Protein AF-A0A3M1HVM6-F1 (afdb_monomer)

Radius of gyration: 26.77 Å; Cα contacts (8 Å, |Δi|>4): 26; chains: 1; bounding box: 66×40×65 Å

pLDDT: mean 72.83, std 20.56, range [42.12, 97.69]

Solvent-accessible surface area (backbone atoms only — not comparable to full-atom values): 7228 Å² total; per-residue (Å²): 124,66,68,71,51,52,55,50,50,55,52,51,54,51,49,51,57,60,56,56,67,64,63,75,78,73,78,82,86,76,84,81,76,91,78,77,93,70,83,83,74,82,68,78,84,72,84,68,74,85,74,81,64,86,76,74,94,59,94,61,88,77,46,71,78,54,53,54,32,34,75,70,67,78,37,80,54,65,72,76,74,47,60,99,78,66,89,80,82,81,76,88,86,65,90,82,74,83,78,87,133

Structure (mmCIF, N/CA/C/O backbone):
data_AF-A0A3M1HVM6-F1
#
_entry.id   AF-A0A3M1HVM6-F1
#
loop_
_atom_site.group_PDB
_atom_site.id
_atom_site.type_symbol
_atom_site.label_atom_id
_atom_site.label_alt_id
_atom_site.label_comp_id
_atom_site.label_asym_id
_atom_site.label_entity_id
_atom_site.label_seq_id
_atom_site.pdbx_PDB_ins_code
_atom_site.Cartn_x
_atom_site.Cartn_y
_atom_site.Cartn_z
_atom_site.occupancy
_atom_site.B_iso_or_equiv
_atom_site.auth_seq_id
_atom_site.auth_comp_id
_atom_site.auth_asym_id
_atom_site.auth_atom_id
_atom_site.pdbx_PDB_model_num
ATOM 1 N N . MET A 1 1 ? -50.976 1.967 44.534 1.00 55.53 1 MET A N 1
ATOM 2 C CA . MET A 1 1 ? -50.866 0.724 43.726 1.00 55.53 1 MET A CA 1
ATOM 3 C C . MET A 1 1 ? -50.078 0.883 42.414 1.00 55.53 1 MET A C 1
ATOM 5 O O . MET A 1 1 ? -49.670 -0.126 41.864 1.00 55.53 1 MET A O 1
ATOM 9 N N . LYS A 1 2 ? -49.794 2.109 41.939 1.00 61.16 2 LYS A N 1
ATOM 10 C CA . LYS A 1 2 ? -49.171 2.381 40.625 1.00 61.16 2 LYS A CA 1
ATOM 11 C C . LYS A 1 2 ? -47.634 2.222 40.585 1.00 61.16 2 LYS A C 1
ATOM 13 O O . LYS A 1 2 ? -47.097 1.806 39.569 1.00 61.16 2 LYS A O 1
ATOM 18 N N . SER A 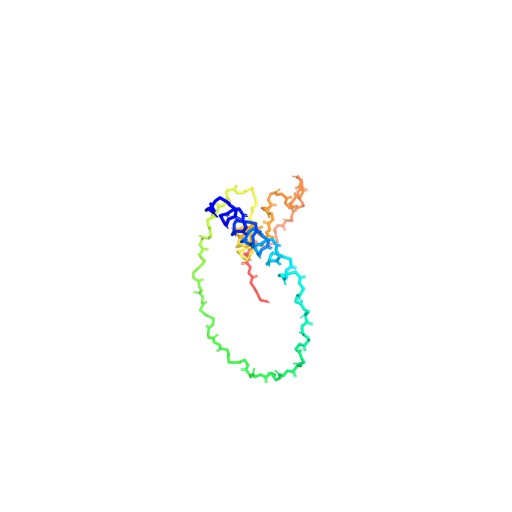1 3 ? -46.930 2.449 41.702 1.00 61.69 3 SER A N 1
ATOM 19 C CA . SER A 1 3 ? -45.454 2.372 41.766 1.00 61.69 3 SER A CA 1
ATOM 20 C C . SER A 1 3 ? -44.894 0.947 41.676 1.00 61.69 3 SER A C 1
ATOM 22 O O . SER A 1 3 ? -43.886 0.713 41.020 1.00 61.69 3 SER A O 1
ATOM 24 N N . LYS A 1 4 ? -45.584 -0.032 42.277 1.00 59.25 4 LYS A N 1
ATOM 25 C CA . LYS A 1 4 ? -45.203 -1.458 42.229 1.00 59.25 4 LYS A CA 1
ATOM 26 C C . LYS A 1 4 ? -45.454 -2.094 40.855 1.00 59.25 4 LYS A C 1
ATOM 28 O O . LYS A 1 4 ? -44.846 -3.108 40.539 1.00 59.25 4 LYS A O 1
ATOM 33 N N . PHE A 1 5 ? -46.361 -1.514 40.067 1.00 60.69 5 PHE A N 1
ATOM 34 C CA . PHE A 1 5 ? -46.672 -1.952 38.705 1.00 60.69 5 PHE A CA 1
ATOM 35 C C . PHE A 1 5 ? -45.658 -1.372 37.709 1.00 60.69 5 PHE A C 1
ATOM 37 O O . PHE A 1 5 ? -45.132 -2.097 36.875 1.00 60.69 5 PHE A O 1
ATOM 44 N N . PHE A 1 6 ? -45.288 -0.100 37.889 1.00 60.19 6 PHE A N 1
ATOM 45 C CA . PHE A 1 6 ? -44.272 0.575 37.079 1.00 60.19 6 PHE A CA 1
ATOM 46 C C . PHE A 1 6 ? -42.870 -0.036 37.257 1.00 60.19 6 PHE A C 1
ATOM 48 O O . PHE A 1 6 ? -42.186 -0.297 36.273 1.00 60.19 6 PHE A O 1
ATOM 55 N N . LEU A 1 7 ? -42.477 -0.377 38.493 1.00 60.88 7 LEU A N 1
ATOM 56 C CA . LEU A 1 7 ? -41.184 -1.023 38.764 1.00 60.88 7 LEU A CA 1
ATOM 57 C C . LEU A 1 7 ? -41.099 -2.452 38.194 1.00 60.88 7 LEU A C 1
ATOM 59 O O . LEU A 1 7 ? -40.038 -2.878 37.753 1.00 60.88 7 LEU A O 1
ATOM 63 N N . ARG A 1 8 ? -42.223 -3.182 38.154 1.00 68.44 8 ARG A N 1
ATOM 64 C CA . ARG A 1 8 ? -42.301 -4.514 37.532 1.00 68.44 8 ARG A CA 1
ATOM 65 C C . ARG A 1 8 ? -42.251 -4.446 36.009 1.00 68.44 8 ARG A C 1
ATOM 67 O O . ARG A 1 8 ? -41.611 -5.293 35.409 1.00 68.44 8 ARG A O 1
ATOM 74 N N . ILE A 1 9 ? -42.864 -3.433 35.397 1.00 65.12 9 ILE A N 1
ATOM 75 C CA . ILE A 1 9 ? -42.808 -3.229 33.943 1.00 65.12 9 ILE A CA 1
ATOM 76 C C . ILE A 1 9 ? -41.386 -2.868 33.500 1.00 65.12 9 ILE A C 1
ATOM 78 O O . ILE A 1 9 ? -40.895 -3.486 32.566 1.00 65.12 9 ILE A O 1
ATOM 82 N N . VAL A 1 10 ? -40.694 -1.962 34.203 1.00 65.50 10 VAL A N 1
ATOM 83 C CA . VAL A 1 10 ? -39.296 -1.593 33.887 1.00 65.50 10 VAL A CA 1
ATOM 84 C C . VAL A 1 10 ? -38.324 -2.758 34.129 1.00 65.50 10 VAL A C 1
ATOM 86 O O . VAL A 1 10 ? -37.397 -2.959 33.349 1.00 65.50 10 VAL A O 1
ATOM 89 N N . ALA A 1 11 ? -38.552 -3.572 35.165 1.00 63.16 11 ALA A N 1
ATOM 90 C CA . ALA A 1 11 ? -37.746 -4.769 35.413 1.00 63.16 11 ALA A CA 1
ATOM 91 C C . ALA A 1 11 ? -37.979 -5.868 34.358 1.00 63.16 11 ALA A C 1
ATOM 93 O O . ALA A 1 11 ? -37.030 -6.533 33.952 1.00 63.16 11 ALA A O 1
ATOM 94 N N . VAL A 1 12 ? -39.218 -6.043 33.881 1.00 65.75 12 VAL A N 1
ATOM 95 C CA . VAL A 1 12 ? -39.560 -7.038 32.851 1.00 65.75 12 VAL A CA 1
ATOM 96 C C . VAL A 1 12 ? -39.074 -6.598 31.468 1.00 65.75 12 VAL A C 1
ATOM 98 O O . VAL A 1 12 ? -38.531 -7.425 30.742 1.00 65.75 12 VAL A O 1
ATOM 101 N N . THR A 1 13 ? -39.170 -5.314 31.107 1.00 64.75 13 THR A N 1
ATOM 102 C CA . THR A 1 13 ? -38.618 -4.818 29.833 1.00 64.75 13 THR A CA 1
ATOM 103 C C . THR A 1 13 ? -37.089 -4.801 29.837 1.00 64.75 13 THR A C 1
ATOM 105 O O . THR A 1 13 ? -36.484 -5.175 28.836 1.00 64.75 13 THR A O 1
ATOM 108 N N . GLY A 1 14 ? -36.452 -4.478 30.968 1.00 62.25 14 GLY A N 1
ATOM 109 C CA . GLY A 1 14 ? -34.998 -4.585 31.130 1.00 62.25 14 GLY A CA 1
ATOM 110 C C . GLY A 1 14 ? -34.488 -6.027 31.038 1.00 62.25 14 GLY A C 1
ATOM 111 O O . GLY A 1 14 ? -33.498 -6.286 30.361 1.00 62.25 14 GLY A O 1
ATOM 112 N N . PHE A 1 15 ? -35.195 -6.984 31.648 1.00 62.59 15 PHE A N 1
ATOM 113 C CA . PHE A 1 15 ? -34.838 -8.405 31.577 1.00 62.59 15 PHE A CA 1
ATOM 114 C C . PHE A 1 15 ? -35.020 -8.984 30.166 1.00 62.59 15 PHE A C 1
ATOM 116 O O . PHE A 1 15 ? -34.173 -9.745 29.715 1.00 62.59 15 PHE A O 1
ATOM 123 N N . VAL A 1 16 ? -36.062 -8.577 29.431 1.00 64.44 16 VAL A N 1
ATOM 124 C CA . VAL A 1 16 ? -36.299 -9.009 28.038 1.00 64.44 16 VAL A CA 1
ATOM 125 C C . VAL A 1 16 ? -35.249 -8.448 27.069 1.00 64.44 16 VAL A C 1
ATOM 127 O O . VAL A 1 16 ? -34.805 -9.168 26.178 1.00 64.44 16 VAL A O 1
ATOM 130 N N . VAL A 1 17 ? -34.788 -7.208 27.263 1.00 65.69 17 VAL A N 1
ATOM 131 C CA . VAL A 1 17 ? -33.705 -6.623 26.448 1.00 65.69 17 VAL A CA 1
ATOM 132 C C . VAL A 1 17 ? -32.349 -7.269 26.766 1.00 65.69 17 VAL A C 1
ATOM 134 O O . VAL A 1 17 ? -31.573 -7.542 25.851 1.00 65.69 17 VAL A O 1
ATOM 137 N N . LEU A 1 18 ? -32.081 -7.593 28.037 1.00 57.94 18 LEU A N 1
ATOM 138 C CA . LEU A 1 18 ? -30.843 -8.270 28.444 1.00 57.94 18 LEU A CA 1
ATOM 139 C C . LEU A 1 18 ? -30.782 -9.732 27.952 1.00 57.94 18 LEU A C 1
ATOM 141 O O . LEU A 1 18 ? -29.714 -10.210 27.579 1.00 57.94 18 LEU A O 1
ATOM 145 N N . LEU A 1 19 ? -31.920 -10.435 27.909 1.00 58.12 19 LEU A N 1
ATOM 146 C CA . LEU A 1 19 ? -31.999 -11.812 27.400 1.00 58.12 19 LEU A CA 1
ATOM 147 C C . LEU A 1 19 ? -31.968 -11.874 25.862 1.00 58.12 19 LEU A C 1
ATOM 149 O O . LEU A 1 19 ? -31.471 -12.848 25.302 1.00 58.12 19 LEU A O 1
ATOM 153 N N . GLY A 1 20 ? -32.448 -10.831 25.175 1.00 58.72 20 GLY A N 1
ATOM 154 C CA . GLY A 1 20 ? -32.409 -10.731 23.711 1.00 58.72 20 GLY A CA 1
ATOM 155 C C . GLY A 1 20 ? -30.995 -10.597 23.134 1.00 58.72 20 GLY A C 1
ATOM 156 O O . GLY A 1 20 ? -30.712 -11.149 22.075 1.00 58.72 20 GLY A O 1
ATOM 157 N N . LEU A 1 21 ? -30.080 -9.940 23.856 1.00 57.75 21 LEU A N 1
ATOM 158 C CA . LEU A 1 21 ? -28.679 -9.778 23.441 1.00 57.75 21 LEU A CA 1
ATOM 159 C C . LEU A 1 21 ? -27.856 -11.079 23.528 1.00 57.75 21 LEU A C 1
ATOM 161 O O . LEU A 1 21 ? -26.871 -11.221 22.811 1.00 57.75 21 LEU A O 1
ATOM 165 N N . LEU A 1 22 ? -28.270 -12.051 24.349 1.00 55.34 22 LEU A N 1
ATOM 166 C CA . LEU A 1 22 ? -27.566 -13.333 24.516 1.00 55.34 22 LEU A CA 1
ATOM 167 C C . LEU A 1 22 ? -27.947 -14.398 23.468 1.00 55.34 22 LEU A C 1
ATOM 169 O O . LEU A 1 22 ? -27.179 -15.330 23.246 1.00 55.34 22 LEU A O 1
ATOM 173 N N . VAL A 1 23 ? -29.093 -14.267 22.788 1.00 56.72 23 VAL A N 1
ATOM 174 C CA . VAL A 1 23 ? -29.584 -15.267 21.810 1.00 56.72 23 VAL A CA 1
ATOM 175 C C . VAL A 1 23 ? -29.022 -15.041 20.394 1.00 56.72 23 VAL A C 1
ATOM 177 O O . VAL A 1 23 ? -29.081 -15.935 19.556 1.00 56.72 23 VAL A O 1
ATOM 180 N N . ALA A 1 24 ? -28.388 -13.895 20.127 1.00 53.56 24 ALA A N 1
ATOM 181 C CA . ALA A 1 24 ? -27.779 -13.588 18.826 1.00 53.56 24 ALA A CA 1
ATOM 182 C C . ALA A 1 24 ? -26.383 -14.214 18.607 1.00 53.56 24 ALA A C 1
ATOM 184 O O . ALA A 1 24 ? -25.820 -14.080 17.525 1.00 53.56 24 ALA A O 1
ATOM 185 N N . ALA A 1 25 ? -25.820 -14.902 19.607 1.00 52.97 25 ALA A N 1
ATOM 186 C CA . ALA A 1 25 ? -24.457 -15.445 19.558 1.00 52.97 25 ALA A CA 1
ATOM 187 C C . ALA A 1 25 ? -24.375 -16.956 19.255 1.00 52.97 25 ALA A C 1
ATOM 189 O O . ALA A 1 25 ? -23.287 -17.525 19.291 1.00 52.97 25 ALA A O 1
ATOM 190 N N . CYS A 1 26 ? -25.493 -17.631 18.962 1.00 51.38 26 CYS A N 1
ATOM 191 C CA . CYS A 1 26 ? -25.476 -19.062 18.646 1.00 51.38 26 CYS A CA 1
ATOM 192 C C . CYS A 1 26 ? -26.355 -19.385 17.432 1.00 51.38 26 CYS A C 1
ATOM 194 O O . CYS A 1 26 ? -27.445 -19.939 17.554 1.00 51.38 26 CYS A O 1
ATOM 196 N N . ALA A 1 27 ? -25.857 -19.030 16.248 1.00 53.62 27 ALA A N 1
ATOM 197 C CA . ALA A 1 27 ? -26.323 -19.603 14.992 1.00 53.62 27 ALA A CA 1
ATOM 198 C C . ALA A 1 27 ? -25.281 -20.636 14.515 1.00 53.62 27 ALA A C 1
ATOM 200 O O . ALA A 1 27 ? -24.122 -20.265 14.313 1.00 53.62 27 ALA A O 1
ATOM 201 N N . PRO A 1 28 ? -25.637 -21.925 14.363 1.00 53.06 28 PRO A N 1
ATOM 202 C CA . PRO A 1 28 ? -24.732 -22.923 13.808 1.00 53.06 28 PRO A CA 1
ATOM 203 C C . PRO A 1 28 ? -24.546 -22.690 12.305 1.00 53.06 28 PRO A C 1
ATOM 205 O O . PRO A 1 28 ? -25.515 -22.517 11.564 1.00 53.06 28 PRO A O 1
ATOM 208 N N . ALA A 1 29 ? -23.290 -22.719 11.858 1.00 50.66 29 ALA A N 1
ATOM 209 C CA . ALA A 1 29 ? -22.936 -22.756 10.447 1.00 50.66 29 ALA A CA 1
ATOM 210 C C . ALA A 1 29 ? -23.541 -24.015 9.804 1.00 50.66 29 ALA A C 1
ATOM 212 O O . ALA A 1 29 ? -23.165 -25.141 10.133 1.00 50.66 29 ALA A O 1
ATOM 213 N N . ALA A 1 30 ? -24.507 -23.819 8.908 1.00 47.47 30 ALA A N 1
ATOM 214 C CA . ALA A 1 30 ? -25.073 -24.886 8.098 1.00 47.47 30 ALA A CA 1
ATOM 215 C C . ALA A 1 30 ? -24.125 -25.190 6.921 1.00 47.47 30 ALA A C 1
ATOM 217 O O . ALA A 1 30 ? -23.754 -24.262 6.198 1.00 47.47 30 ALA A O 1
ATOM 218 N N . PRO A 1 31 ? -23.738 -26.458 6.688 1.00 44.56 31 PRO A N 1
ATOM 219 C CA . PRO A 1 31 ? -22.978 -26.829 5.506 1.00 44.56 31 PRO A CA 1
ATOM 220 C C . PRO A 1 31 ? -23.923 -26.864 4.301 1.00 44.56 31 PRO A C 1
ATOM 222 O O . PRO A 1 31 ? -24.799 -27.725 4.205 1.00 44.56 31 PRO A O 1
ATOM 225 N N . ALA A 1 32 ? -23.751 -25.928 3.370 1.00 44.06 32 ALA A N 1
ATOM 226 C CA . ALA A 1 32 ? -24.343 -26.045 2.046 1.00 44.06 32 ALA A CA 1
ATOM 22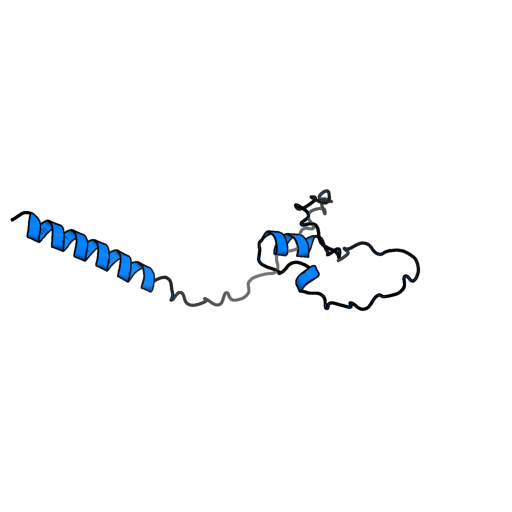7 C C . ALA A 1 32 ? -23.530 -27.071 1.240 1.00 44.06 32 ALA A C 1
ATOM 229 O O . ALA A 1 32 ? -22.376 -26.842 0.883 1.00 44.06 32 ALA A O 1
ATOM 230 N N . ALA A 1 33 ? -24.142 -28.231 1.009 1.00 43.66 33 ALA 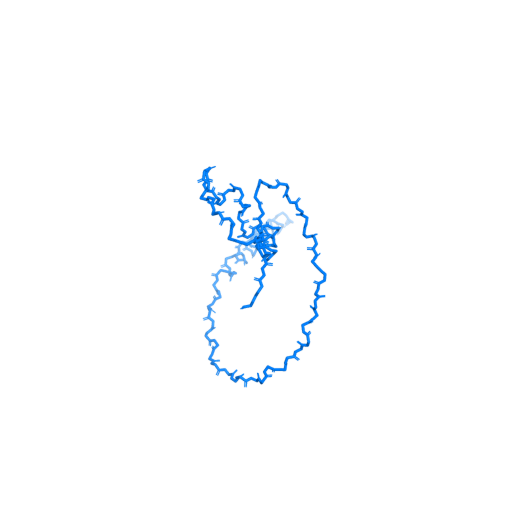A N 1
ATOM 231 C CA . ALA A 1 33 ? -23.697 -29.233 0.052 1.00 43.66 33 ALA A CA 1
ATOM 232 C C . ALA A 1 33 ? -23.720 -28.667 -1.391 1.00 43.66 33 ALA A C 1
ATOM 234 O O . ALA A 1 33 ? -24.497 -27.751 -1.675 1.00 43.66 33 ALA A O 1
ATOM 235 N N . PRO A 1 34 ? -22.878 -29.196 -2.298 1.00 50.38 34 P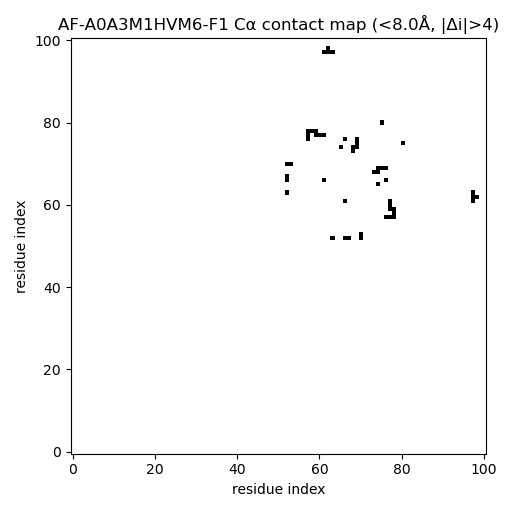RO A N 1
ATOM 236 C CA . PRO A 1 34 ? -22.571 -28.581 -3.583 1.00 50.38 34 PRO A CA 1
ATOM 237 C C . PRO A 1 34 ? -23.707 -28.804 -4.583 1.00 50.38 34 PRO A C 1
ATOM 239 O O . PRO A 1 34 ? -24.188 -29.925 -4.754 1.00 50.38 34 PRO A O 1
ATOM 242 N N . ALA A 1 35 ? -24.111 -27.743 -5.277 1.00 45.72 35 ALA A N 1
ATOM 243 C CA . ALA A 1 35 ? -25.018 -27.831 -6.409 1.00 45.72 35 ALA A CA 1
ATOM 244 C C . ALA A 1 35 ? -24.532 -26.925 -7.543 1.00 45.72 35 ALA A C 1
ATOM 246 O O . ALA A 1 35 ? -24.583 -25.706 -7.441 1.00 45.72 35 ALA A O 1
ATOM 247 N N . ALA A 1 36 ? -24.118 -27.607 -8.610 1.00 42.16 36 ALA A N 1
ATOM 248 C CA . ALA A 1 36 ? -24.222 -27.219 -10.010 1.00 42.16 36 ALA A CA 1
ATOM 249 C C . ALA A 1 36 ? -23.494 -25.941 -10.462 1.00 42.16 36 ALA A C 1
ATOM 251 O O . ALA A 1 36 ? -23.984 -24.823 -10.326 1.00 42.16 36 ALA A O 1
ATOM 252 N N . GLU A 1 37 ? -22.375 -26.166 -11.156 1.00 53.34 37 GLU A N 1
ATOM 253 C CA . GLU A 1 37 ? -21.858 -25.270 -12.187 1.00 53.34 37 GLU A CA 1
ATOM 254 C C . GLU A 1 37 ? -22.966 -24.996 -13.217 1.00 53.34 37 GLU A C 1
ATOM 256 O O . GLU A 1 37 ? -23.355 -25.866 -14.000 1.00 53.34 37 GLU A O 1
ATOM 261 N N . ALA A 1 38 ? -23.498 -23.777 -13.184 1.00 47.53 38 ALA A N 1
ATOM 262 C CA . ALA A 1 38 ? -24.226 -23.182 -14.291 1.00 47.53 38 ALA A CA 1
ATOM 263 C C . ALA A 1 38 ? -23.216 -22.368 -15.120 1.00 47.53 38 ALA A C 1
ATOM 265 O O . ALA A 1 38 ? -22.356 -21.704 -14.537 1.00 47.53 38 ALA A O 1
ATOM 266 N N . PRO A 1 39 ? -23.279 -22.441 -16.459 1.00 46.22 39 PRO A N 1
ATOM 267 C CA . PRO A 1 39 ? -22.244 -21.919 -17.339 1.00 46.22 39 PRO A CA 1
ATOM 268 C C . PRO A 1 39 ? -22.061 -20.419 -17.130 1.00 46.22 39 PRO A C 1
ATOM 270 O O . PRO A 1 39 ? -23.029 -19.656 -17.155 1.00 46.22 39 PRO A O 1
ATOM 273 N N . ALA A 1 40 ? -20.800 -20.023 -16.949 1.00 46.50 40 ALA A N 1
ATOM 274 C CA . ALA A 1 40 ? -20.358 -18.643 -16.987 1.00 46.50 40 ALA A CA 1
ATOM 275 C C . ALA A 1 40 ? -20.736 -18.048 -18.348 1.00 46.50 40 ALA A C 1
ATOM 277 O O . ALA A 1 40 ? -20.070 -18.255 -19.360 1.00 46.50 40 ALA A O 1
ATOM 278 N N . ALA A 1 41 ? -21.857 -17.335 -18.366 1.00 42.91 41 ALA A N 1
ATOM 279 C CA . ALA A 1 41 ? -22.108 -16.326 -19.366 1.00 42.91 41 ALA A CA 1
ATOM 280 C C . ALA A 1 41 ? -21.136 -15.184 -19.062 1.00 42.91 41 ALA A C 1
ATOM 282 O O . ALA A 1 41 ? -21.307 -14.463 -18.078 1.00 42.91 41 ALA A O 1
ATOM 283 N N . GLU A 1 42 ? -20.093 -15.074 -19.882 1.00 54.75 42 GLU A N 1
ATOM 284 C CA . GLU A 1 42 ? -19.216 -13.911 -19.939 1.00 54.75 42 GLU A CA 1
ATOM 285 C C . GLU A 1 42 ? -20.080 -12.681 -20.233 1.00 54.75 42 GLU A C 1
ATOM 287 O O . GLU A 1 42 ? -20.481 -12.409 -21.367 1.00 54.75 42 GLU A O 1
ATOM 292 N N . ALA A 1 43 ? -20.426 -11.960 -19.169 1.00 48.06 43 ALA A N 1
ATOM 293 C CA . ALA A 1 43 ? -20.877 -10.591 -19.281 1.00 48.06 43 ALA A CA 1
ATOM 294 C C . ALA A 1 43 ? -19.661 -9.762 -19.721 1.00 48.06 43 ALA A C 1
ATOM 296 O O . ALA A 1 43 ? -18.579 -9.936 -19.154 1.00 48.06 43 ALA A O 1
ATOM 297 N N . PRO A 1 44 ? -19.806 -8.895 -20.736 1.00 49.12 44 PRO A N 1
ATOM 298 C CA . PRO A 1 44 ? -18.695 -8.107 -21.240 1.00 49.12 44 PRO A CA 1
ATOM 299 C C . PRO A 1 44 ? -18.096 -7.302 -20.090 1.00 49.12 44 PRO A C 1
ATOM 301 O O . PRO A 1 44 ? -18.825 -6.625 -19.360 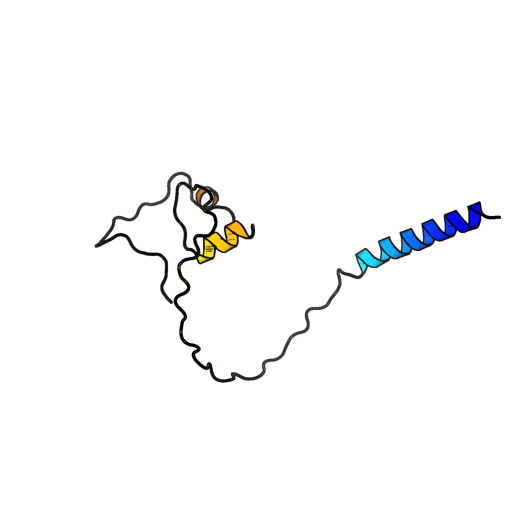1.00 49.12 44 PRO A O 1
ATOM 304 N N . ALA A 1 45 ? -16.775 -7.406 -19.942 1.00 53.56 45 ALA A N 1
ATOM 305 C CA . ALA A 1 45 ? -15.982 -6.558 -19.073 1.00 53.56 45 ALA A CA 1
ATOM 306 C C . ALA A 1 45 ? -16.265 -5.103 -19.457 1.00 53.56 45 ALA A C 1
ATOM 308 O O . ALA A 1 45 ? -15.762 -4.580 -20.450 1.00 53.56 45 ALA A O 1
ATOM 309 N N . ALA A 1 46 ? -17.147 -4.474 -18.689 1.00 42.12 46 ALA A N 1
ATOM 310 C CA 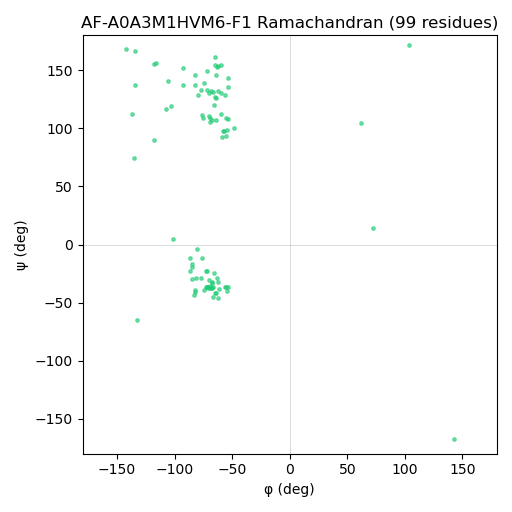. ALA A 1 46 ? -17.243 -3.039 -18.656 1.00 42.12 46 ALA A CA 1
ATOM 311 C C . ALA A 1 46 ? -15.961 -2.566 -17.976 1.00 42.12 46 ALA A C 1
ATOM 313 O O . ALA A 1 46 ? -15.778 -2.789 -16.778 1.00 42.12 46 ALA A O 1
ATOM 314 N N . GLU A 1 47 ? -15.067 -1.957 -18.752 1.00 56.00 47 GLU A N 1
ATOM 315 C CA . GLU A 1 47 ? -14.030 -1.077 -18.227 1.00 56.00 47 GLU A CA 1
ATOM 316 C C . GLU A 1 47 ? -14.740 0.007 -17.412 1.00 56.00 47 GLU A C 1
ATOM 318 O O . GLU A 1 47 ? -15.252 0.997 -17.940 1.00 56.00 47 GLU A O 1
ATOM 323 N N . ALA A 1 48 ? -14.861 -0.232 -16.108 1.00 49.94 48 ALA A N 1
ATOM 324 C CA . ALA A 1 48 ? -15.230 0.813 -15.185 1.00 49.94 48 ALA A CA 1
ATOM 325 C C . ALA A 1 48 ? -14.074 1.822 -15.214 1.00 49.94 48 ALA A C 1
ATOM 327 O O . ALA A 1 48 ? -12.921 1.414 -15.040 1.00 49.94 48 ALA A O 1
ATOM 328 N N . PRO A 1 49 ? -14.342 3.119 -15.453 1.00 52.72 49 PRO A N 1
ATOM 329 C CA . PRO A 1 49 ? -13.317 4.131 -15.264 1.00 52.72 49 PRO A CA 1
ATOM 330 C C . PRO A 1 49 ? -12.785 3.958 -13.845 1.00 52.72 49 PRO A C 1
ATOM 332 O O . PRO A 1 49 ? -13.585 3.729 -12.935 1.00 52.72 49 PRO A O 1
ATOM 335 N N . ALA A 1 50 ? -11.461 4.011 -13.681 1.00 58.03 50 ALA A N 1
ATOM 336 C CA . ALA A 1 50 ? -10.818 3.993 -12.378 1.00 58.03 50 ALA A CA 1
ATOM 337 C C . ALA A 1 50 ? -11.525 5.027 -11.498 1.00 58.03 50 ALA A C 1
ATOM 339 O O . ALA A 1 50 ? -11.352 6.234 -11.665 1.00 58.03 50 ALA A O 1
ATOM 340 N N . ALA A 1 51 ? -12.417 4.548 -10.634 1.00 48.91 51 ALA A N 1
ATOM 341 C CA . ALA A 1 51 ? -13.043 5.379 -9.640 1.00 48.91 51 ALA A CA 1
ATOM 342 C C . ALA A 1 51 ? -11.897 5.745 -8.710 1.00 48.91 51 ALA A C 1
ATOM 344 O O . ALA A 1 51 ? -11.369 4.877 -8.014 1.00 48.91 51 ALA A O 1
ATOM 345 N N . GLU A 1 52 ? -11.454 6.998 -8.776 1.00 61.12 52 GLU A N 1
ATOM 346 C CA . GLU A 1 52 ? -10.525 7.561 -7.809 1.00 61.12 52 GLU A CA 1
ATOM 347 C C . GLU A 1 52 ? -11.196 7.443 -6.437 1.00 61.12 52 GLU A C 1
ATOM 349 O O . GLU A 1 52 ? -12.014 8.272 -6.033 1.00 61.12 52 GLU A O 1
ATOM 354 N N . ALA A 1 53 ? -10.917 6.335 -5.746 1.00 57.34 53 ALA A N 1
ATOM 355 C CA . ALA A 1 53 ? -11.198 6.198 -4.333 1.00 57.34 53 ALA A CA 1
ATOM 356 C C . ALA A 1 53 ? -10.536 7.389 -3.624 1.00 57.34 53 ALA A C 1
ATOM 358 O O . ALA A 1 53 ? -9.459 7.817 -4.052 1.00 57.34 53 ALA A O 1
ATOM 359 N N . PRO A 1 54 ? -11.159 7.955 -2.575 1.00 53.31 54 PRO A N 1
ATOM 360 C CA . PRO A 1 54 ? -10.588 9.087 -1.862 1.00 53.31 54 PRO A CA 1
ATOM 361 C C . PRO A 1 54 ? -9.179 8.714 -1.397 1.00 53.31 54 PRO A C 1
ATOM 363 O O . PRO A 1 54 ? -9.009 7.862 -0.524 1.00 53.31 54 PRO A O 1
ATOM 366 N N . ALA A 1 55 ? -8.176 9.318 -2.031 1.00 60.41 55 ALA A N 1
ATOM 367 C CA . ALA A 1 55 ? -6.787 9.054 -1.724 1.00 60.41 55 ALA A CA 1
ATOM 368 C C . ALA A 1 55 ? -6.492 9.656 -0.351 1.00 60.41 55 ALA A C 1
ATOM 370 O O . ALA A 1 55 ? -6.482 10.875 -0.172 1.00 60.41 55 ALA A O 1
ATOM 37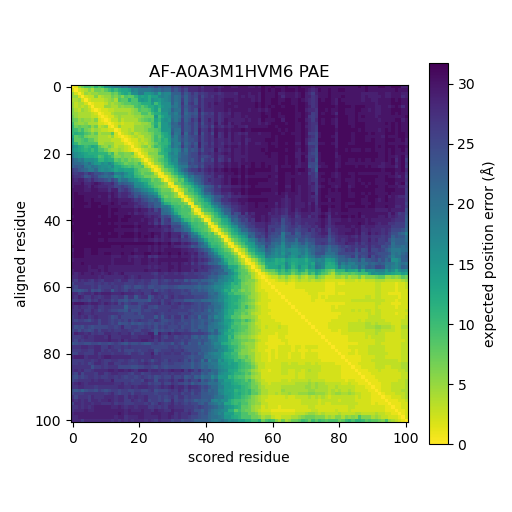1 N N . VAL A 1 56 ? -6.275 8.791 0.635 1.00 64.12 56 VAL A N 1
ATOM 372 C CA . VAL A 1 56 ? -5.484 9.171 1.801 1.00 64.12 56 VAL A CA 1
ATOM 373 C C . VAL A 1 56 ? -4.082 9.445 1.259 1.00 64.12 56 VAL A C 1
ATOM 375 O O . VAL A 1 56 ? -3.546 8.611 0.533 1.00 64.12 56 VAL A O 1
ATOM 378 N N . GLU A 1 57 ? -3.512 10.622 1.524 1.00 77.00 57 GLU A N 1
ATOM 379 C CA . GLU A 1 57 ? -2.141 10.916 1.093 1.00 77.00 57 GLU A CA 1
ATOM 380 C C . GLU A 1 57 ? -1.180 9.955 1.808 1.00 77.00 57 GLU A C 1
ATOM 382 O O . GLU A 1 57 ? -0.960 10.072 3.013 1.00 77.00 57 GLU A O 1
ATOM 387 N N . THR A 1 58 ? -0.640 8.985 1.069 1.00 88.38 58 THR A N 1
ATOM 388 C CA . THR A 1 58 ? 0.328 7.989 1.546 1.00 88.38 58 THR A CA 1
ATOM 389 C C . THR A 1 58 ? 1.664 8.153 0.831 1.00 88.38 58 THR A C 1
ATOM 391 O O . THR A 1 58 ? 1.736 8.683 -0.282 1.00 88.38 58 THR A O 1
ATOM 394 N N . LYS A 1 59 ? 2.748 7.685 1.456 1.00 93.12 59 LYS A N 1
ATOM 395 C CA . LYS A 1 59 ? 4.097 7.729 0.862 1.00 93.12 59 LYS A CA 1
ATOM 396 C C . LYS A 1 59 ? 4.236 6.763 -0.317 1.00 93.12 59 LYS A C 1
ATOM 398 O O . LYS A 1 59 ? 5.018 7.023 -1.231 1.00 93.12 59 LYS A O 1
ATOM 403 N N . TYR A 1 60 ? 3.503 5.654 -0.284 1.00 95.50 60 TYR A N 1
ATOM 404 C CA . TYR A 1 60 ? 3.548 4.610 -1.304 1.00 95.50 60 TYR A CA 1
ATOM 405 C C . TYR A 1 60 ? 2.195 4.432 -1.998 1.00 95.50 60 TYR A C 1
ATOM 407 O O . TYR A 1 60 ? 1.148 4.745 -1.435 1.00 95.50 60 TYR A O 1
ATOM 415 N N . HIS A 1 61 ? 2.221 3.914 -3.226 1.00 94.38 61 HIS A N 1
ATOM 416 C CA . HIS A 1 61 ? 1.018 3.554 -3.977 1.00 94.38 61 HIS A CA 1
ATOM 417 C C . HIS A 1 61 ? 0.654 2.086 -3.757 1.00 94.38 61 HIS A C 1
ATOM 419 O O . HIS A 1 61 ? 1.533 1.245 -3.582 1.00 94.38 61 HIS A O 1
ATOM 425 N N . GLU A 1 62 ? -0.632 1.761 -3.859 1.00 95.62 62 GLU A N 1
ATOM 426 C CA . GLU A 1 62 ? -1.147 0.394 -3.766 1.00 95.62 62 GLU A CA 1
ATOM 427 C C . GLU A 1 62 ? -2.168 0.089 -4.869 1.00 95.62 62 GLU A C 1
ATOM 429 O O . GLU A 1 62 ? -2.656 0.989 -5.553 1.00 95.62 62 GLU A O 1
ATOM 434 N N . ALA A 1 63 ? -2.486 -1.195 -5.054 1.00 96.56 63 ALA A N 1
ATOM 435 C CA . ALA A 1 63 ? -3.468 -1.620 -6.042 1.00 96.56 63 ALA A CA 1
ATOM 436 C C . ALA A 1 63 ? -4.881 -1.087 -5.707 1.00 96.56 63 ALA A C 1
ATOM 438 O O . ALA A 1 63 ? -5.255 -1.079 -4.529 1.00 96.56 63 ALA A O 1
ATOM 439 N N . PRO A 1 64 ? -5.718 -0.749 -6.712 1.00 94.06 64 PRO A N 1
ATOM 440 C CA . PRO A 1 64 ? -7.060 -0.199 -6.479 1.00 94.06 64 PRO A CA 1
ATOM 441 C C . PRO A 1 64 ? -7.942 -1.071 -5.575 1.00 94.06 64 PRO A C 1
ATOM 443 O O . PRO A 1 64 ? -8.612 -0.568 -4.678 1.00 94.06 64 PRO A O 1
ATOM 446 N N . MET A 1 65 ? -7.872 -2.395 -5.745 1.00 94.19 65 MET A N 1
ATOM 447 C CA . MET A 1 65 ? -8.632 -3.341 -4.923 1.00 94.19 65 MET A CA 1
ATOM 448 C C . MET A 1 65 ? -8.247 -3.307 -3.434 1.00 94.19 65 MET A C 1
ATOM 450 O O . MET A 1 65 ? -9.081 -3.606 -2.588 1.00 94.19 65 MET A O 1
ATOM 454 N N . LEU A 1 66 ? -7.001 -2.947 -3.098 1.00 96.19 66 LEU A N 1
ATOM 455 C CA . LEU A 1 66 ? -6.538 -2.842 -1.711 1.00 96.19 66 LEU A CA 1
ATOM 456 C C . LEU A 1 66 ? -6.936 -1.499 -1.100 1.00 96.19 66 LEU A C 1
ATOM 458 O O . LEU A 1 66 ? -7.395 -1.471 0.040 1.00 96.19 66 LEU A O 1
ATOM 462 N N . ALA A 1 67 ? -6.861 -0.418 -1.882 1.00 94.94 67 ALA A N 1
ATOM 463 C CA . ALA A 1 67 ? -7.321 0.904 -1.466 1.00 94.94 67 ALA A CA 1
ATOM 464 C C . ALA A 1 67 ? -8.802 0.888 -1.043 1.00 94.94 67 ALA A C 1
ATOM 466 O O . ALA A 1 67 ? -9.175 1.524 -0.057 1.00 94.94 67 ALA A O 1
ATOM 467 N N . GLU A 1 68 ? -9.650 0.102 -1.719 1.00 94.69 68 GLU A N 1
ATOM 468 C CA . GLU A 1 68 ? -11.039 -0.102 -1.292 1.00 94.69 68 GLU A CA 1
ATOM 469 C C . GLU A 1 68 ? -11.159 -0.748 0.095 1.00 94.69 68 GLU A C 1
ATOM 471 O O . GLU A 1 68 ? -12.050 -0.385 0.863 1.00 94.69 68 GLU A O 1
ATOM 476 N N . LEU A 1 69 ? -10.291 -1.705 0.431 1.00 95.81 69 LEU A N 1
ATOM 477 C CA . LEU A 1 69 ? -10.288 -2.354 1.746 1.00 95.81 69 LEU A CA 1
ATOM 478 C C . LEU A 1 69 ? -9.780 -1.401 2.831 1.00 95.81 69 LEU A C 1
ATOM 480 O O . LEU A 1 69 ? -10.324 -1.394 3.936 1.00 95.81 69 LEU A O 1
ATOM 484 N N . VAL A 1 70 ? -8.798 -0.554 2.508 1.00 96.00 70 VAL A N 1
ATOM 485 C CA . VAL A 1 70 ? -8.337 0.522 3.401 1.00 96.00 70 VAL A CA 1
ATOM 486 C C . VAL A 1 70 ? -9.468 1.515 3.660 1.00 96.00 70 VAL A C 1
ATOM 488 O O . VAL A 1 70 ? -9.761 1.830 4.812 1.00 96.00 70 VAL A O 1
ATOM 491 N N . ALA A 1 71 ? -10.185 1.934 2.615 1.00 93.44 71 ALA A N 1
ATOM 492 C CA . ALA A 1 71 ? -11.338 2.823 2.745 1.00 93.44 71 ALA A CA 1
ATOM 493 C C . ALA A 1 71 ? -12.486 2.201 3.565 1.00 93.44 71 ALA A C 1
ATOM 495 O O . ALA A 1 71 ? -13.194 2.914 4.277 1.00 93.44 71 ALA A O 1
ATOM 496 N N . LYS A 1 72 ? -12.658 0.873 3.503 1.00 96.50 72 LYS A N 1
ATOM 497 C CA . LYS A 1 72 ? -13.606 0.116 4.343 1.00 96.50 72 LYS A CA 1
ATOM 498 C C . LYS A 1 72 ? -13.117 -0.085 5.784 1.00 96.50 72 LYS A C 1
ATOM 500 O O . LYS A 1 72 ? -13.902 -0.509 6.629 1.00 96.50 72 LYS A O 1
ATOM 505 N N . GLY A 1 73 ? -11.850 0.214 6.079 1.00 95.62 73 GLY A N 1
ATOM 506 C CA . GLY A 1 73 ? -11.219 -0.064 7.372 1.00 95.62 73 GLY A CA 1
ATOM 507 C C . GLY A 1 73 ? -10.924 -1.550 7.609 1.00 95.62 73 GLY A C 1
ATOM 508 O O . GLY A 1 73 ? -10.660 -1.954 8.738 1.00 95.62 73 GLY A O 1
ATOM 509 N N . GLU A 1 74 ? -10.984 -2.367 6.559 1.00 97.38 74 GLU A N 1
ATOM 510 C CA . GLU A 1 74 ? -10.698 -3.806 6.598 1.00 97.38 74 GLU A CA 1
ATOM 511 C C . GLU A 1 74 ? -9.196 -4.096 6.461 1.00 97.38 74 GLU A C 1
ATOM 513 O O . GLU A 1 74 ? -8.739 -5.191 6.794 1.00 97.38 74 GLU A O 1
ATOM 518 N N . LEU A 1 75 ? -8.422 -3.114 5.990 1.00 97.06 75 LEU A N 1
ATOM 519 C CA . LEU A 1 75 ? -6.982 -3.207 5.784 1.00 97.06 75 LEU A CA 1
ATOM 520 C C . LEU A 1 75 ? -6.280 -1.952 6.334 1.00 97.06 75 LEU A C 1
ATOM 522 O O . LEU A 1 75 ? -6.769 -0.847 6.101 1.00 97.06 75 LEU A O 1
ATOM 526 N N . PRO A 1 76 ? -5.139 -2.079 7.039 1.00 96.31 76 PRO A N 1
ATOM 527 C CA . PRO A 1 76 ? -4.327 -0.920 7.405 1.00 96.31 76 PRO A CA 1
ATOM 528 C C . PRO A 1 76 ? -3.782 -0.195 6.162 1.00 96.31 76 PRO A C 1
ATOM 530 O O . PRO A 1 76 ? -3.555 -0.847 5.133 1.00 96.31 76 PRO A O 1
ATOM 533 N N . PRO A 1 77 ? -3.512 1.120 6.243 1.00 96.44 77 PRO A N 1
ATOM 534 C CA . PRO A 1 77 ? -2.924 1.869 5.136 1.00 96.44 77 PRO A CA 1
ATOM 535 C C . PRO A 1 77 ? -1.552 1.306 4.738 1.00 96.44 77 PRO A C 1
ATOM 537 O O . PRO A 1 77 ? -0.847 0.685 5.536 1.00 96.44 77 PRO A O 1
ATOM 540 N N . VAL A 1 78 ? -1.156 1.509 3.479 1.00 96.44 78 VAL A N 1
ATOM 541 C CA . VAL A 1 78 ? 0.101 0.968 2.927 1.00 96.44 78 VAL A CA 1
ATOM 542 C C . VAL A 1 78 ? 1.348 1.367 3.724 1.00 96.44 78 VAL A C 1
ATOM 544 O O . VAL A 1 78 ? 2.223 0.528 3.932 1.00 96.44 78 VAL A O 1
ATOM 547 N N . ASP A 1 79 ? 1.391 2.591 4.248 1.00 95.50 79 ASP A N 1
ATOM 548 C CA . ASP A 1 79 ? 2.533 3.102 5.012 1.00 95.50 79 ASP A CA 1
ATOM 549 C C . ASP A 1 79 ? 2.744 2.364 6.345 1.00 95.50 79 ASP A C 1
ATOM 551 O O . ASP A 1 79 ? 3.864 2.309 6.841 1.00 95.50 79 ASP A O 1
ATOM 555 N N . GLU A 1 80 ? 1.694 1.759 6.912 1.00 95.94 80 GLU A N 1
ATOM 556 C CA . GLU A 1 80 ? 1.786 0.947 8.135 1.00 95.94 80 GLU A CA 1
ATOM 557 C C . GLU A 1 80 ? 2.154 -0.514 7.850 1.00 95.94 80 GLU A C 1
ATOM 559 O O . GLU A 1 80 ? 2.638 -1.224 8.732 1.00 95.94 80 GLU A O 1
ATOM 564 N N . ARG A 1 81 ? 1.894 -0.992 6.627 1.00 96.69 81 ARG A N 1
ATOM 565 C CA . ARG A 1 81 ? 2.173 -2.380 6.230 1.00 96.69 81 ARG A CA 1
ATOM 566 C C . ARG A 1 81 ? 3.610 -2.574 5.764 1.00 96.69 81 ARG A C 1
ATOM 568 O O . ARG A 1 81 ? 4.135 -3.683 5.875 1.00 96.69 81 ARG A O 1
ATOM 575 N N . LEU A 1 82 ? 4.220 -1.533 5.204 1.00 96.81 82 LEU A N 1
ATOM 576 C CA . LEU A 1 82 ? 5.601 -1.575 4.740 1.00 96.81 82 LEU A CA 1
ATOM 577 C C . LEU A 1 82 ? 6.583 -1.354 5.903 1.00 96.81 82 LEU A C 1
ATOM 579 O O . LEU A 1 82 ? 6.287 -0.595 6.824 1.00 96.81 82 LEU A O 1
ATOM 583 N N . PRO A 1 83 ? 7.766 -1.997 5.875 1.00 97.25 83 PRO A N 1
ATOM 584 C CA . PRO A 1 83 ? 8.842 -1.640 6.793 1.00 97.25 83 PRO A CA 1
ATOM 585 C C . PRO A 1 83 ? 9.331 -0.210 6.515 1.00 97.25 83 PRO A C 1
ATOM 587 O O . PRO A 1 83 ? 9.140 0.316 5.419 1.00 97.25 83 PRO A O 1
ATOM 590 N N . GLU A 1 84 ? 10.024 0.398 7.485 1.00 96.00 84 GLU A N 1
ATOM 591 C CA . GLU A 1 84 ? 10.592 1.753 7.346 1.00 96.00 84 GLU A CA 1
ATOM 592 C C . GLU A 1 84 ? 11.488 1.890 6.099 1.00 96.00 84 GLU A C 1
ATOM 594 O O . GLU A 1 84 ? 11.467 2.917 5.414 1.00 96.00 84 GLU A O 1
ATOM 599 N N . GLU A 1 85 ? 12.225 0.821 5.781 1.00 97.12 85 GLU A N 1
ATOM 600 C CA . GLU A 1 85 ? 13.088 0.693 4.608 1.00 97.12 85 GLU A CA 1
ATOM 601 C C . GLU A 1 85 ? 12.591 -0.457 3.708 1.00 97.12 85 GLU A C 1
ATOM 603 O O . GLU A 1 85 ? 12.986 -1.612 3.899 1.00 97.12 85 GLU A O 1
ATOM 608 N N . PRO A 1 86 ? 11.694 -0.190 2.739 1.00 96.94 86 PRO A N 1
ATOM 609 C CA . PRO A 1 86 ? 11.266 -1.205 1.783 1.00 96.94 86 PRO A CA 1
ATOM 610 C C . PRO A 1 86 ? 12.380 -1.526 0.780 1.00 96.94 86 PRO A C 1
ATOM 612 O O . PRO A 1 86 ? 13.164 -0.658 0.394 1.00 96.94 86 PRO A O 1
ATOM 615 N N . LEU A 1 87 ? 12.409 -2.776 0.308 1.00 97.69 87 LEU A N 1
ATOM 616 C CA . LEU A 1 87 ? 13.214 -3.146 -0.853 1.00 97.69 87 LEU A CA 1
ATOM 617 C C . LEU A 1 87 ? 12.716 -2.366 -2.074 1.00 97.69 87 LEU A C 1
ATOM 619 O O . LEU A 1 87 ? 11.518 -2.341 -2.353 1.00 97.69 87 LEU A O 1
ATOM 623 N N . VAL A 1 88 ? 13.645 -1.768 -2.812 1.00 96.69 88 VAL A N 1
ATOM 624 C CA . VAL A 1 88 ? 13.362 -1.094 -4.079 1.00 96.69 88 VAL A CA 1
ATOM 625 C C . VAL A 1 88 ? 13.911 -1.963 -5.201 1.00 96.69 88 VAL A C 1
ATOM 627 O O . VAL A 1 88 ? 15.118 -2.190 -5.268 1.00 96.69 88 VAL A O 1
ATOM 630 N N . GLU A 1 89 ? 13.028 -2.465 -6.060 1.00 96.19 89 GLU A N 1
ATOM 631 C CA . GLU A 1 89 ? 13.430 -3.168 -7.278 1.00 96.19 89 GLU A CA 1
ATOM 632 C C . GLU A 1 89 ? 13.753 -2.172 -8.394 1.00 96.19 89 GLU A C 1
ATOM 634 O O . GLU A 1 89 ? 13.045 -1.184 -8.599 1.00 96.19 89 GLU A O 1
ATOM 639 N N . GLU A 1 90 ? 14.839 -2.436 -9.120 1.00 97.06 90 GLU A N 1
ATOM 640 C CA . GLU A 1 90 ? 15.206 -1.643 -10.288 1.00 97.06 90 GLU A CA 1
ATOM 641 C C . GLU A 1 90 ? 14.293 -1.971 -11.472 1.00 97.06 90 GLU A C 1
ATOM 643 O O . GLU A 1 90 ? 13.954 -3.125 -11.739 1.00 97.06 90 GLU A O 1
ATOM 648 N N . VAL A 1 91 ? 13.905 -0.928 -12.202 1.00 96.81 91 VAL A N 1
ATOM 649 C CA . VAL A 1 91 ? 13.038 -1.044 -13.374 1.00 96.81 91 VAL A CA 1
ATOM 650 C C . VAL A 1 91 ? 13.797 -1.722 -14.511 1.00 96.81 91 VAL A C 1
ATOM 652 O O . VAL A 1 91 ? 14.900 -1.305 -14.856 1.00 96.81 91 VAL A O 1
ATOM 655 N N . VAL A 1 92 ? 13.185 -2.741 -15.121 1.00 96.88 92 VAL A N 1
ATOM 656 C CA . VAL A 1 92 ? 13.771 -3.457 -16.268 1.00 96.88 92 VAL A CA 1
ATOM 657 C C . VAL A 1 92 ? 13.502 -2.736 -17.592 1.00 96.88 92 VAL A C 1
ATOM 659 O O . VAL A 1 92 ? 14.410 -2.629 -18.412 1.00 96.88 92 VAL A O 1
ATOM 662 N N . ASP A 1 93 ? 12.274 -2.249 -17.797 1.00 97.12 93 ASP A N 1
ATOM 663 C CA . ASP A 1 93 ? 11.847 -1.558 -19.025 1.00 97.12 93 ASP A CA 1
ATOM 664 C C . ASP A 1 93 ? 11.089 -0.264 -18.681 1.00 97.12 93 ASP A C 1
ATOM 666 O O . ASP A 1 93 ? 11.604 0.836 -18.876 1.00 97.12 93 ASP A O 1
ATOM 670 N N . GLU A 1 94 ? 9.921 -0.383 -18.040 1.00 96.94 94 GLU A N 1
ATOM 671 C CA . GLU A 1 94 ? 9.099 0.754 -17.606 1.00 96.94 94 GLU A CA 1
ATOM 672 C C . GLU A 1 94 ? 8.416 0.526 -16.246 1.00 96.94 94 GLU A C 1
ATOM 674 O O . GLU A 1 94 ? 8.401 -0.583 -15.709 1.00 96.94 94 GLU A O 1
ATOM 679 N N . ILE A 1 95 ? 7.853 1.596 -15.669 1.00 95.62 95 ILE A N 1
ATOM 680 C CA . ILE A 1 95 ? 7.060 1.510 -14.436 1.00 95.62 95 ILE A CA 1
ATOM 681 C C . ILE A 1 95 ? 5.788 0.707 -14.709 1.00 95.62 95 ILE A C 1
ATOM 683 O O . ILE A 1 95 ? 4.957 1.104 -15.524 1.00 95.62 95 ILE A O 1
ATOM 687 N N . GLY A 1 96 ? 5.629 -0.403 -13.989 1.00 94.44 96 GLY A N 1
ATOM 688 C CA . GLY A 1 96 ? 4.447 -1.252 -14.091 1.00 94.44 96 GLY A CA 1
ATOM 689 C C . GLY A 1 96 ? 3.168 -0.557 -13.614 1.00 94.44 96 GLY A C 1
ATOM 690 O O . GLY A 1 96 ? 3.195 0.335 -12.765 1.00 94.44 96 GLY A O 1
ATOM 691 N N . GLN A 1 97 ? 2.031 -1.007 -14.142 1.00 94.88 97 GLN A N 1
ATOM 692 C CA . GLN A 1 97 ? 0.699 -0.588 -13.703 1.00 94.88 97 GLN A CA 1
ATOM 693 C C . GLN A 1 97 ? 0.052 -1.706 -12.884 1.00 94.88 97 GLN A C 1
ATOM 695 O O . GLN A 1 97 ? 0.172 -2.883 -13.222 1.00 94.88 97 GLN A O 1
ATOM 700 N N . TYR A 1 98 ? -0.656 -1.347 -11.813 1.00 95.00 98 TYR A N 1
ATOM 701 C CA . TYR A 1 98 ? -1.425 -2.318 -11.039 1.00 95.00 98 TYR A CA 1
ATOM 702 C C . TYR A 1 98 ? -2.590 -2.875 -11.866 1.00 95.00 98 TYR A C 1
ATOM 704 O O . T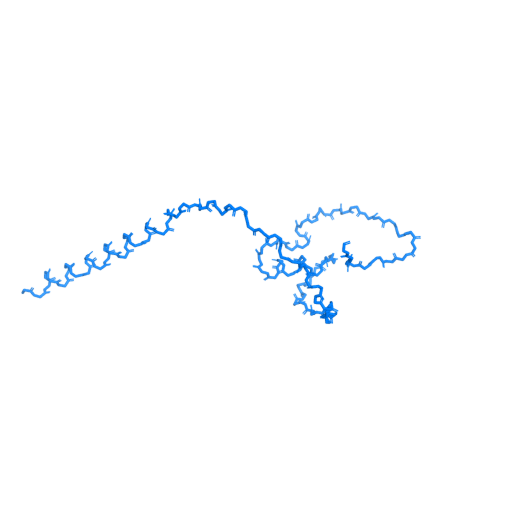YR A 1 98 ? -3.376 -2.108 -12.419 1.00 95.00 98 TYR A O 1
ATOM 712 N N . GLY A 1 99 ? -2.740 -4.199 -11.899 1.00 93.69 99 GLY A N 1
ATOM 713 C CA . GLY A 1 99 ? -3.830 -4.871 -12.608 1.00 93.69 99 GLY A CA 1
ATOM 714 C C . GLY A 1 99 ? -3.389 -6.177 -13.267 1.00 93.69 99 GLY A C 1
ATOM 715 O O . GLY A 1 99 ? -2.308 -6.688 -12.986 1.00 93.69 99 GLY A O 1
ATOM 716 N N . GLY A 1 100 ? -4.247 -6.707 -14.140 1.00 91.88 100 GLY A N 1
ATOM 717 C CA . GLY A 1 100 ? -4.118 -8.046 -14.722 1.00 91.88 100 GLY A CA 1
ATOM 718 C C . GLY A 1 100 ? -5.077 -9.050 -14.076 1.00 91.88 100 GLY A C 1
ATOM 719 O O . GLY A 1 100 ? -5.760 -8.726 -13.103 1.00 91.88 100 GLY A O 1
ATOM 720 N N . THR A 1 101 ? -5.161 -10.247 -14.653 1.00 76.38 101 THR A N 1
ATOM 721 C CA . THR A 1 101 ? -6.065 -11.330 -14.225 1.00 76.38 101 THR A CA 1
ATOM 722 C C . THR A 1 101 ? -5.291 -12.580 -13.865 1.00 76.38 101 THR A C 1
ATOM 724 O O . THR A 1 101 ? -4.437 -12.961 -14.699 1.00 76.38 101 THR A O 1
#

Sequence (101 aa):
MKSKFFLRIVAVTGFVVLLGLLVAACAPAAPAAPAAEAPAAEAPAAEAPAAEAPAVETKYHEAPMLAELVAKGELPPVDERLPEEPLVEEVVDEIGQYGGT

Mean predicted aligned error: 19.13 Å

Secondary structure (DSSP, 8-state):
--HHHHHHHHHHHHHHHHHHTTGGG---------------------------------SS---HHHHHHHHTTSS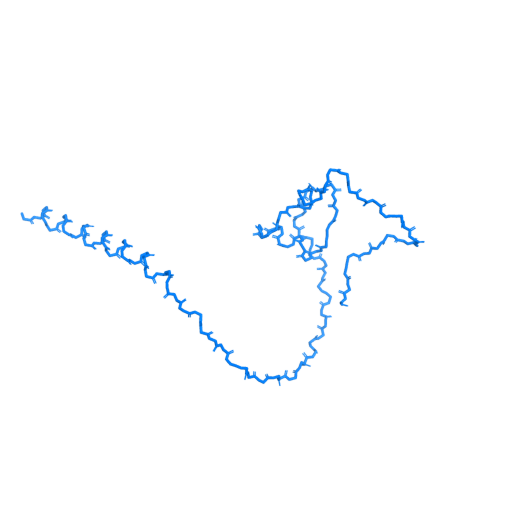--HHHHS-SS---PPPSSS---S---

Foldseek 3Di:
DVPVVVVVVVVVVVVVVVVVVVVVPDDDDDDDDDDDDDDDPPDDPDPDPLPPDPDPDDPDDDASVVSVCVVVVNDPDPNVVADPDHDDDDDPDDDDDHDDD